Protein AF-A0A4P0XP65-F1 (afdb_monomer_lite)

pLDDT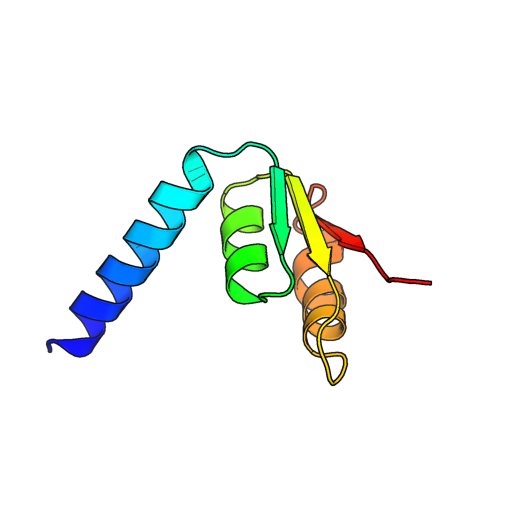: mean 89.58, std 8.99, range [50.38, 97.0]

Foldseek 3Di:
DPVVVVVVVVVVVLLVVLLVDQEEEDQDQVNLVSNLVVLHQYEYEHDPPCPNVVCCVPPPVPPRVSHDYDYDD

Organism: Klebsiella pneumoniae (NCBI:txid573)

Radius of gyration: 13.12 Å; chains: 1; bounding box: 46×26×25 Å

Structure (mmCIF, N/CA/C/O backbone):
data_AF-A0A4P0XP65-F1
#
_entry.id   AF-A0A4P0XP65-F1
#
loop_
_atom_site.group_PDB
_atom_site.id
_atom_site.type_symbol
_atom_site.label_atom_id
_atom_site.label_alt_id
_atom_site.label_comp_id
_atom_site.label_asym_id
_atom_site.label_entity_id
_atom_site.label_seq_id
_atom_site.pdbx_PDB_ins_code
_atom_site.Cartn_x
_atom_site.Cartn_y
_atom_site.Cartn_z
_atom_site.occupancy
_atom_site.B_iso_or_equiv
_atom_site.auth_seq_id
_atom_site.auth_comp_id
_atom_site.auth_asym_id
_atom_site.auth_atom_id
_atom_site.pdbx_PDB_model_num
ATOM 1 N N . MET A 1 1 ? 29.339 -0.784 -4.841 1.00 56.09 1 MET A N 1
ATOM 2 C CA . MET A 1 1 ? 29.013 -0.362 -3.462 1.00 56.09 1 MET A CA 1
ATOM 3 C C . MET A 1 1 ? 27.948 0.743 -3.447 1.00 56.09 1 MET A C 1
ATOM 5 O O . MET A 1 1 ? 27.188 0.810 -2.494 1.00 56.09 1 MET A O 1
ATOM 9 N N . ASP A 1 2 ? 27.803 1.529 -4.52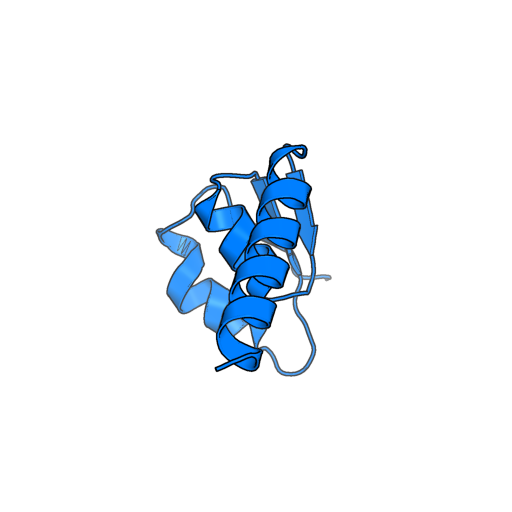4 1.00 70.19 2 ASP A N 1
ATOM 10 C CA . ASP A 1 2 ? 26.895 2.693 -4.557 1.00 70.19 2 ASP A CA 1
ATOM 11 C C . ASP A 1 2 ? 25.399 2.367 -4.737 1.00 70.19 2 ASP A C 1
ATOM 13 O O . ASP A 1 2 ? 24.546 3.035 -4.152 1.00 70.19 2 ASP A O 1
ATOM 17 N N . ASN A 1 3 ? 25.052 1.311 -5.486 1.00 78.56 3 ASN A N 1
ATOM 18 C CA . ASN A 1 3 ? 23.644 0.981 -5.768 1.00 78.56 3 ASN A CA 1
ATOM 19 C C . ASN A 1 3 ? 22.844 0.578 -4.523 1.00 78.56 3 ASN A C 1
ATOM 21 O O . ASN A 1 3 ? 21.665 0.905 -4.419 1.00 78.56 3 ASN A O 1
ATOM 25 N N . GLU A 1 4 ? 23.469 -0.120 -3.575 1.00 87.75 4 GLU A N 1
ATOM 26 C CA . GLU A 1 4 ? 22.796 -0.557 -2.348 1.00 87.75 4 GLU A CA 1
ATOM 27 C C . 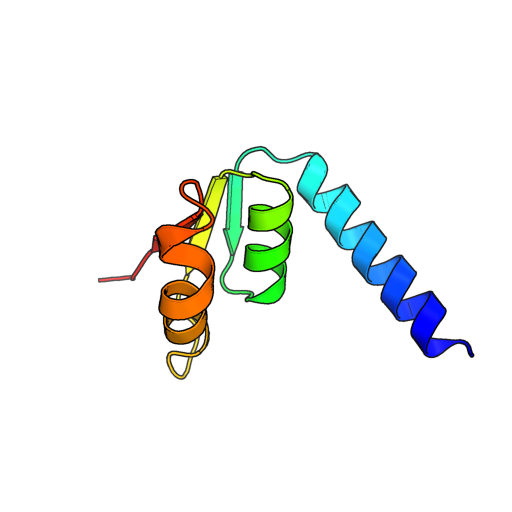GLU A 1 4 ? 22.473 0.635 -1.441 1.00 87.75 4 GLU A C 1
ATOM 29 O O . GLU A 1 4 ? 21.365 0.748 -0.916 1.00 87.75 4 GLU A O 1
ATOM 34 N N . PHE A 1 5 ? 23.414 1.574 -1.316 1.00 88.12 5 PHE A N 1
ATOM 35 C CA . PHE A 1 5 ? 23.218 2.794 -0.540 1.00 88.12 5 PHE A CA 1
ATOM 36 C C . PHE A 1 5 ? 22.113 3.672 -1.138 1.00 88.12 5 PHE A C 1
ATOM 38 O O . PHE A 1 5 ? 21.245 4.157 -0.407 1.00 88.12 5 PHE A O 1
ATOM 45 N N . LEU A 1 6 ? 22.099 3.818 -2.467 1.00 88.31 6 LEU A N 1
ATOM 46 C CA . LEU A 1 6 ? 21.039 4.525 -3.184 1.00 88.31 6 LEU A CA 1
ATOM 47 C C . LEU A 1 6 ? 19.677 3.862 -2.955 1.00 88.31 6 LEU A C 1
ATOM 49 O O . LEU A 1 6 ? 18.747 4.537 -2.521 1.00 88.31 6 LEU A O 1
ATOM 53 N N . ALA A 1 7 ? 19.568 2.544 -3.145 1.00 88.44 7 ALA A N 1
ATOM 54 C CA . ALA A 1 7 ? 18.320 1.812 -2.933 1.00 88.44 7 ALA A CA 1
ATOM 55 C C . ALA A 1 7 ? 17.802 1.943 -1.489 1.00 88.44 7 ALA A C 1
ATOM 57 O O . ALA A 1 7 ? 16.602 2.154 -1.265 1.00 88.44 7 ALA A O 1
ATOM 58 N N . ARG A 1 8 ? 18.704 1.881 -0.501 1.00 89.81 8 ARG A N 1
ATOM 59 C CA . ARG A 1 8 ? 18.360 2.055 0.915 1.00 89.81 8 ARG A CA 1
ATOM 60 C C . ARG A 1 8 ? 17.827 3.456 1.199 1.00 89.81 8 ARG A C 1
ATOM 62 O O . ARG A 1 8 ? 16.801 3.595 1.865 1.00 89.81 8 ARG A O 1
ATOM 69 N N . ASN A 1 9 ? 18.492 4.487 0.682 1.00 92.44 9 ASN A N 1
ATOM 70 C CA . ASN A 1 9 ? 18.062 5.869 0.878 1.00 92.44 9 ASN A CA 1
ATOM 71 C C . ASN A 1 9 ? 16.743 6.161 0.159 1.00 92.44 9 ASN A C 1
ATOM 73 O O . ASN A 1 9 ? 15.857 6.755 0.765 1.00 92.44 9 ASN A O 1
ATOM 77 N N . SER A 1 10 ? 16.561 5.674 -1.072 1.00 91.75 10 SER A N 1
ATOM 78 C CA . SER A 1 10 ? 15.296 5.809 -1.802 1.00 91.75 10 SER A CA 1
ATOM 79 C C . SER A 1 10 ? 14.132 5.159 -1.054 1.00 91.75 10 SER A C 1
ATOM 81 O O . SER A 1 10 ? 13.073 5.769 -0.913 1.00 91.75 10 SER A O 1
ATOM 83 N N . THR A 1 11 ? 14.334 3.957 -0.506 1.00 91.69 11 THR A N 1
ATOM 84 C CA . THR A 1 11 ? 13.305 3.270 0.292 1.00 91.69 11 THR A CA 1
ATOM 85 C C . THR A 1 11 ? 12.974 4.054 1.560 1.00 91.69 11 THR A C 1
ATOM 87 O O . THR A 1 11 ? 11.805 4.213 1.901 1.00 91.69 11 THR A O 1
ATOM 90 N N . ARG A 1 12 ? 13.989 4.609 2.234 1.00 92.75 12 ARG A N 1
ATOM 91 C CA . ARG A 1 12 ? 13.796 5.429 3.435 1.00 92.75 12 ARG A CA 1
ATOM 92 C C . ARG A 1 12 ? 13.044 6.727 3.140 1.00 92.75 12 ARG A C 1
ATOM 94 O O . ARG A 1 12 ? 12.159 7.085 3.904 1.00 92.75 12 ARG A O 1
ATOM 101 N N . CYS A 1 13 ? 13.330 7.392 2.021 1.00 93.31 13 CYS A N 1
ATOM 102 C CA . CYS A 1 13 ? 12.554 8.552 1.581 1.00 93.31 13 CYS A CA 1
ATOM 103 C C . CYS A 1 13 ? 11.081 8.192 1.349 1.00 93.31 13 CYS A C 1
ATOM 105 O O . CYS A 1 13 ? 10.202 8.939 1.766 1.00 93.31 13 CYS A O 1
ATOM 107 N N . MET A 1 14 ? 10.808 7.036 0.735 1.00 93.75 14 MET A N 1
ATOM 108 C CA . MET A 1 14 ? 9.436 6.574 0.512 1.00 93.75 14 MET A CA 1
ATOM 109 C C . MET A 1 14 ? 8.710 6.267 1.827 1.00 93.75 14 MET A C 1
ATOM 111 O O . MET A 1 14 ? 7.548 6.630 1.972 1.00 93.75 14 MET A O 1
ATOM 115 N N . ILE A 1 15 ? 9.391 5.655 2.800 1.00 94.00 15 ILE A N 1
ATOM 116 C CA . ILE A 1 15 ? 8.834 5.417 4.140 1.00 94.00 15 ILE A CA 1
ATOM 117 C C . ILE A 1 15 ? 8.500 6.741 4.828 1.00 94.00 15 ILE A C 1
ATOM 119 O O . ILE A 1 15 ? 7.358 6.924 5.236 1.00 94.00 15 ILE A O 1
ATOM 123 N N . ASN A 1 16 ? 9.456 7.674 4.887 1.00 94.81 16 ASN A N 1
ATOM 124 C CA . ASN A 1 16 ? 9.253 8.977 5.522 1.00 94.81 16 ASN A CA 1
ATOM 125 C C . ASN A 1 16 ? 8.060 9.723 4.906 1.00 94.81 16 ASN A C 1
ATOM 127 O O . ASN A 1 16 ? 7.255 10.303 5.623 1.00 94.81 16 ASN A O 1
ATOM 131 N N . PHE A 1 17 ? 7.918 9.665 3.579 1.00 95.31 17 PHE A N 1
ATOM 132 C CA . PHE A 1 17 ? 6.774 10.256 2.892 1.00 95.31 17 PHE A CA 1
ATOM 133 C C . PHE A 1 17 ? 5.447 9.607 3.314 1.00 95.31 17 PHE A C 1
ATOM 135 O O . PHE A 1 17 ? 4.479 10.305 3.585 1.00 95.31 17 PHE A O 1
ATOM 142 N N . LEU A 1 18 ? 5.384 8.274 3.400 1.00 94.75 18 LEU A N 1
ATOM 143 C CA . LEU A 1 18 ? 4.163 7.550 3.776 1.00 94.75 18 LEU A CA 1
ATOM 144 C C . LEU A 1 18 ? 3.797 7.701 5.262 1.00 94.75 18 LEU A C 1
ATOM 146 O O . LEU A 1 18 ? 2.626 7.556 5.621 1.00 94.75 18 LEU A O 1
ATOM 150 N N . GLU A 1 19 ? 4.767 7.973 6.137 1.00 94.94 19 GLU A N 1
ATOM 151 C CA . GLU A 1 19 ? 4.537 8.126 7.576 1.00 94.94 19 GLU A CA 1
ATOM 152 C C . GLU A 1 19 ? 3.620 9.304 7.919 1.00 94.94 19 GLU A C 1
ATOM 154 O O . GLU A 1 19 ? 2.833 9.189 8.862 1.00 94.94 19 GLU A O 1
ATOM 159 N N . GLU A 1 20 ? 3.648 10.379 7.132 1.00 95.25 20 GLU A N 1
ATOM 160 C CA . GLU A 1 20 ? 2.845 11.587 7.361 1.00 95.25 20 GLU A CA 1
ATOM 161 C C . GLU A 1 20 ? 1.349 11.391 7.063 1.00 95.25 20 GLU A C 1
ATOM 163 O O . GLU A 1 20 ? 0.506 12.166 7.519 1.00 95.25 20 GLU A O 1
ATOM 168 N N . TYR A 1 21 ? 0.987 10.327 6.342 1.00 95.75 21 TYR A N 1
ATOM 169 C CA . TYR A 1 21 ? -0.391 10.063 5.939 1.00 95.75 21 TYR A CA 1
ATOM 170 C C . TYR A 1 21 ? -1.056 8.999 6.816 1.00 95.75 21 TYR A C 1
ATOM 172 O O . TYR A 1 21 ? -0.423 8.064 7.314 1.00 95.75 21 TYR A O 1
ATOM 180 N N . LYS A 1 22 ? -2.375 9.125 6.999 1.00 95.50 22 LYS A N 1
ATOM 181 C CA . LYS A 1 22 ? -3.206 8.111 7.672 1.00 95.50 22 LYS A CA 1
ATOM 182 C C . LYS A 1 22 ? -3.729 7.050 6.695 1.00 95.50 22 LYS A C 1
ATOM 184 O O . LYS A 1 22 ? -3.751 5.869 7.039 1.00 95.50 22 LYS A O 1
ATOM 189 N N . VAL A 1 23 ? -4.124 7.485 5.497 1.00 96.75 23 VAL A N 1
ATOM 190 C CA . VAL A 1 23 ? -4.733 6.659 4.445 1.00 96.75 23 VAL A CA 1
ATOM 191 C C . VAL A 1 23 ? -3.893 6.751 3.173 1.00 96.75 23 VAL A C 1
ATOM 193 O O . VAL A 1 23 ? -3.500 7.848 2.779 1.00 96.75 23 VAL A O 1
ATOM 196 N N . VAL A 1 24 ? -3.640 5.617 2.519 1.00 96.56 24 VAL A N 1
ATOM 197 C CA . VAL A 1 24 ? -2.847 5.509 1.287 1.00 96.56 24 VAL A CA 1
ATOM 198 C C . VAL A 1 24 ? -3.678 4.835 0.198 1.00 96.56 24 VAL A C 1
ATOM 200 O O . VAL A 1 24 ? -4.126 3.704 0.355 1.00 96.56 24 VAL A O 1
ATOM 203 N N . ASN A 1 25 ? -3.859 5.522 -0.930 1.00 96.25 25 ASN A N 1
ATOM 204 C CA . ASN A 1 25 ? -4.534 4.998 -2.119 1.00 96.25 25 ASN A CA 1
ATOM 205 C C . ASN A 1 25 ? -3.481 4.708 -3.190 1.00 96.25 25 ASN A C 1
ATOM 207 O O . ASN A 1 25 ? -2.744 5.619 -3.567 1.00 96.25 25 ASN A O 1
ATOM 211 N N . THR A 1 26 ? -3.369 3.469 -3.672 1.00 93.94 26 THR A N 1
ATOM 212 C CA . THR A 1 26 ? -2.321 3.144 -4.653 1.00 93.94 26 THR A CA 1
ATOM 213 C C . THR A 1 26 ? -2.619 1.911 -5.503 1.00 93.94 26 THR A C 1
ATOM 215 O O . THR A 1 26 ? -3.236 0.960 -5.040 1.00 93.94 26 THR A O 1
ATOM 218 N N . ASP A 1 27 ? -2.118 1.904 -6.737 1.00 92.56 27 ASP A N 1
ATOM 219 C CA . ASP A 1 27 ? -2.035 0.748 -7.640 1.00 92.56 27 ASP A CA 1
ATOM 220 C C . ASP A 1 27 ? -0.602 0.169 -7.708 1.00 92.56 27 ASP A C 1
ATOM 222 O O . ASP A 1 27 ? -0.307 -0.761 -8.468 1.00 92.56 27 ASP A O 1
ATOM 226 N N . ARG A 1 28 ? 0.333 0.717 -6.919 1.00 93.38 28 ARG A N 1
ATOM 227 C CA . ARG A 1 28 ? 1.736 0.296 -6.889 1.00 93.38 28 ARG A CA 1
ATOM 228 C C . ARG A 1 28 ? 1.959 -0.699 -5.763 1.00 93.38 28 ARG A C 1
ATOM 230 O O . ARG A 1 28 ? 1.886 -0.355 -4.587 1.00 93.38 28 ARG A O 1
ATOM 237 N N . LEU A 1 29 ? 2.332 -1.922 -6.136 1.00 92.50 29 LEU A N 1
ATOM 238 C CA . LEU A 1 29 ? 2.498 -3.034 -5.200 1.00 92.50 29 LEU A CA 1
ATOM 239 C C . LEU A 1 29 ? 3.401 -2.712 -4.000 1.00 92.50 29 LEU A C 1
ATOM 241 O O . LEU A 1 29 ? 3.010 -2.913 -2.856 1.00 92.50 29 LEU A O 1
ATOM 245 N N . HIS A 1 30 ? 4.603 -2.194 -4.248 1.00 93.06 30 HIS A N 1
ATOM 246 C CA . HIS A 1 30 ? 5.559 -1.926 -3.170 1.00 93.06 30 HIS A CA 1
ATOM 247 C C . HIS A 1 30 ? 5.126 -0.768 -2.264 1.00 93.06 30 HIS A C 1
ATOM 249 O O . HIS A 1 30 ? 5.454 -0.776 -1.082 1.00 93.06 30 HIS A O 1
ATOM 255 N N . VAL A 1 31 ? 4.356 0.193 -2.784 1.00 94.69 31 VAL A N 1
ATOM 256 C CA . VAL A 1 31 ? 3.778 1.270 -1.967 1.00 94.69 31 VAL A CA 1
ATOM 257 C C . VAL A 1 31 ? 2.732 0.691 -1.021 1.00 94.69 31 VAL A C 1
ATOM 259 O O . VAL A 1 31 ? 2.763 0.997 0.168 1.00 94.69 31 VAL A O 1
ATOM 262 N N . ALA A 1 32 ? 1.865 -0.199 -1.520 1.00 94.50 32 ALA A N 1
ATOM 263 C CA . ALA A 1 32 ? 0.882 -0.886 -0.690 1.00 94.50 32 ALA A CA 1
ATOM 264 C C . ALA A 1 32 ? 1.560 -1.712 0.410 1.00 94.50 32 ALA A C 1
ATOM 266 O O . ALA A 1 32 ? 1.234 -1.534 1.575 1.00 94.50 32 ALA A O 1
ATOM 267 N N . ILE A 1 33 ? 2.568 -2.524 0.067 1.00 94.06 33 ILE A N 1
ATOM 268 C CA . ILE A 1 33 ? 3.314 -3.334 1.044 1.00 94.06 33 ILE A CA 1
ATOM 269 C C . ILE A 1 33 ? 3.956 -2.456 2.126 1.00 94.06 33 ILE A C 1
ATOM 271 O O . ILE A 1 33 ? 3.811 -2.750 3.311 1.00 94.06 33 ILE A O 1
ATOM 275 N N . LEU A 1 34 ? 4.651 -1.378 1.749 1.00 95.19 34 LEU A N 1
ATOM 276 C CA . LEU A 1 34 ? 5.281 -0.480 2.721 1.00 95.19 34 LEU A CA 1
ATOM 277 C C . LEU A 1 34 ? 4.249 0.204 3.620 1.00 95.19 34 LEU A C 1
ATOM 279 O O . LEU A 1 34 ? 4.431 0.244 4.833 1.00 95.19 34 LEU A O 1
ATOM 283 N N . ALA A 1 35 ? 3.146 0.695 3.058 1.00 95.75 35 ALA A N 1
ATOM 284 C CA . ALA A 1 35 ? 2.084 1.317 3.840 1.00 95.75 35 ALA A CA 1
ATOM 285 C C . ALA A 1 35 ? 1.395 0.313 4.790 1.00 95.75 35 ALA A C 1
ATOM 287 O O . A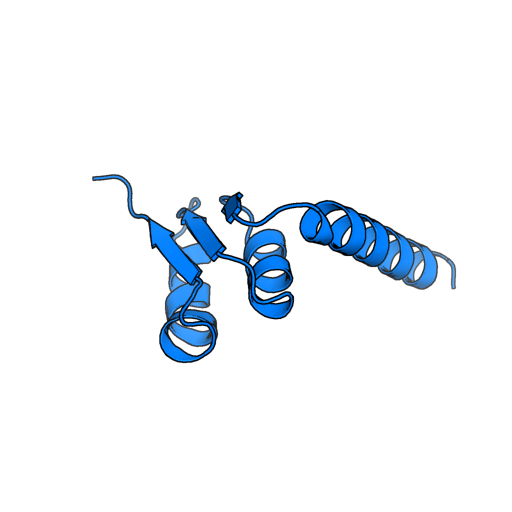LA A 1 35 ? 1.105 0.657 5.938 1.00 95.75 35 ALA A O 1
ATOM 288 N N . SER A 1 36 ? 1.212 -0.942 4.362 1.00 95.00 36 SER A N 1
ATOM 289 C CA . SER A 1 36 ? 0.721 -2.036 5.209 1.00 95.00 36 SER A CA 1
ATOM 290 C C . SER A 1 36 ? 1.687 -2.344 6.357 1.00 95.00 36 SER A C 1
ATOM 292 O O . SER A 1 36 ? 1.249 -2.492 7.497 1.00 95.00 36 SER A O 1
ATOM 294 N N . LEU A 1 37 ? 3.000 -2.380 6.090 1.00 94.69 37 LEU A N 1
ATOM 295 C CA . LEU A 1 37 ? 4.039 -2.562 7.115 1.00 94.69 37 LEU A CA 1
ATOM 296 C C . LEU A 1 37 ? 4.052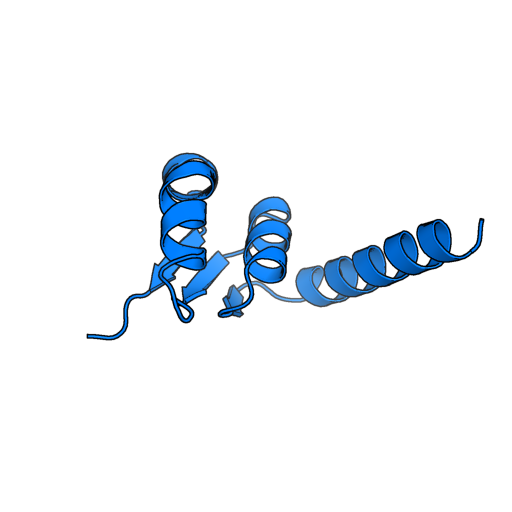 -1.424 8.141 1.00 94.69 37 LEU A C 1
ATOM 298 O O . LEU A 1 37 ? 4.240 -1.675 9.328 1.00 94.69 37 LEU A O 1
ATOM 302 N N . LEU A 1 38 ? 3.793 -0.192 7.699 1.00 94.88 38 LEU A N 1
ATOM 303 C CA . LEU A 1 38 ? 3.641 0.982 8.563 1.00 94.88 38 LEU A CA 1
ATOM 304 C C . LEU A 1 38 ? 2.285 1.026 9.298 1.00 94.88 38 LEU A C 1
ATOM 306 O O . LEU A 1 38 ? 2.011 1.975 10.032 1.00 94.88 38 LEU A O 1
ATOM 310 N N . GLY A 1 39 ? 1.414 0.028 9.106 1.00 95.00 39 GLY A N 1
ATOM 311 C CA . GLY A 1 39 ? 0.120 -0.076 9.783 1.00 95.00 39 GLY A CA 1
ATO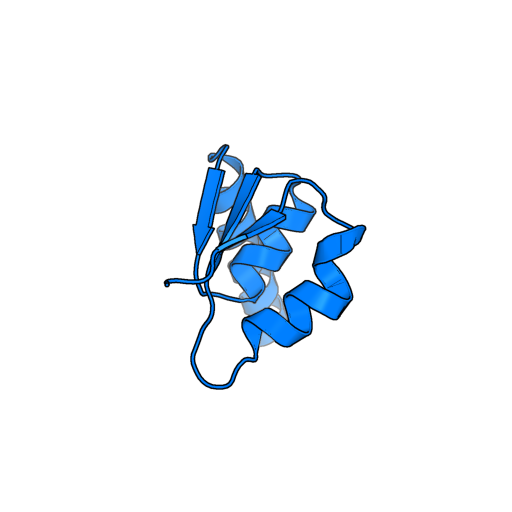M 312 C C . GLY A 1 39 ? -0.905 0.980 9.358 1.00 95.00 39 GLY A C 1
ATOM 313 O O . GLY A 1 39 ? -1.834 1.269 10.127 1.00 95.00 39 GLY A O 1
ATOM 314 N N . LYS A 1 40 ? -0.728 1.564 8.166 1.00 96.19 40 LYS A N 1
ATOM 315 C CA . LYS A 1 40 ? -1.626 2.565 7.577 1.00 96.19 40 LYS A CA 1
ATOM 316 C C . LYS A 1 40 ? -2.907 1.918 7.047 1.00 96.19 40 LYS A C 1
ATOM 318 O O . LYS A 1 40 ? -2.971 0.706 6.841 1.00 96.19 40 LYS A O 1
ATOM 323 N N . GLU A 1 41 ? -3.930 2.738 6.830 1.00 96.94 41 GLU A N 1
ATOM 324 C CA . GLU A 1 41 ? -5.121 2.328 6.082 1.00 96.94 41 GLU A CA 1
ATOM 325 C C . GLU A 1 41 ? -4.784 2.369 4.589 1.00 96.94 41 GLU A C 1
ATOM 327 O O . GLU A 1 41 ? -4.374 3.410 4.078 1.00 96.94 41 GLU A O 1
ATOM 332 N N . VAL A 1 42 ? -4.889 1.237 3.894 1.00 97.00 42 VAL A N 1
ATOM 333 C CA . VAL A 1 42 ? -4.425 1.115 2.505 1.00 97.00 42 VAL A CA 1
ATOM 334 C C . VAL A 1 42 ? -5.568 0.662 1.612 1.00 97.00 42 VAL A C 1
ATOM 336 O O . VAL A 1 42 ? -6.095 -0.433 1.784 1.00 97.00 42 VAL A O 1
ATOM 339 N N . ASN A 1 43 ? -5.895 1.483 0.619 1.00 95.62 43 ASN A N 1
ATOM 340 C CA . ASN A 1 43 ? -6.805 1.141 -0.466 1.00 95.62 43 ASN A CA 1
ATOM 341 C C . ASN A 1 43 ? -5.962 0.736 -1.672 1.00 95.62 43 ASN A C 1
ATOM 343 O O . ASN A 1 43 ? -5.350 1.582 -2.338 1.00 95.62 43 ASN A O 1
ATOM 347 N N . PHE A 1 44 ? -5.882 -0.568 -1.903 1.00 94.25 44 PHE A N 1
ATOM 348 C CA . PHE A 1 44 ? -5.026 -1.152 -2.918 1.00 94.25 44 PHE A CA 1
ATOM 349 C C . PHE A 1 44 ? -5.829 -1.489 -4.172 1.00 94.25 44 PHE A C 1
ATOM 351 O O . PHE A 1 44 ? -6.816 -2.215 -4.103 1.00 94.25 44 PHE A O 1
ATOM 358 N N . TYR A 1 45 ? -5.403 -0.960 -5.316 1.00 92.56 45 TYR A N 1
ATOM 359 C CA . TYR A 1 45 ? -6.116 -1.098 -6.583 1.00 92.56 45 TYR A CA 1
ATOM 360 C C . TYR A 1 45 ? -5.454 -2.147 -7.492 1.00 92.56 45 TYR A C 1
ATOM 362 O O . TYR A 1 45 ? -4.225 -2.327 -7.456 1.00 92.56 45 TYR A O 1
ATOM 370 N N . PRO A 1 46 ? -6.239 -2.847 -8.332 1.00 90.12 46 PRO A N 1
ATOM 371 C CA . PRO A 1 46 ? -5.701 -3.759 -9.326 1.00 90.12 46 PRO A CA 1
ATOM 372 C C . PRO A 1 46 ? -4.846 -3.007 -10.346 1.00 90.12 46 PRO A C 1
ATOM 374 O O . PRO A 1 46 ? -5.108 -1.858 -10.694 1.00 90.12 46 PRO A O 1
ATOM 377 N N . ASN A 1 47 ? -3.834 -3.695 -10.863 1.00 82.06 47 ASN A N 1
ATOM 378 C CA . ASN A 1 47 ? -3.113 -3.288 -12.060 1.00 82.06 47 ASN A CA 1
ATOM 379 C C . ASN A 1 47 ? -3.281 -4.346 -13.153 1.00 82.06 47 ASN A C 1
ATOM 381 O O . ASN A 1 47 ? -3.845 -5.422 -12.932 1.00 82.06 47 ASN A O 1
ATOM 385 N N . SER A 1 48 ? -2.767 -4.045 -14.344 1.00 75.94 48 SER A N 1
ATOM 386 C CA . SER A 1 48 ? -2.767 -4.981 -15.464 1.00 75.94 48 SER A CA 1
ATOM 387 C C . SER A 1 48 ? -2.149 -6.331 -15.068 1.00 75.94 48 SER A C 1
ATOM 389 O O . SER A 1 48 ? -1.131 -6.383 -14.374 1.00 75.94 48 SER A O 1
ATOM 391 N N . TYR A 1 49 ? -2.722 -7.419 -15.592 1.00 71.75 49 TYR A N 1
ATOM 392 C CA . TYR A 1 49 ? -2.267 -8.805 -15.398 1.00 71.75 49 TYR A CA 1
ATOM 393 C C . TYR A 1 49 ? -2.468 -9.398 -13.993 1.00 71.75 49 TYR A C 1
ATOM 395 O O . TYR A 1 49 ? -1.727 -10.307 -13.626 1.00 71.75 49 TYR A O 1
ATOM 403 N N . TYR A 1 50 ? -3.442 -8.923 -13.206 1.00 77.62 50 TYR A N 1
ATOM 404 C CA . TYR A 1 50 ? -3.820 -9.539 -11.916 1.00 77.62 50 TYR A CA 1
ATOM 405 C C . TYR A 1 50 ? -2.675 -9.641 -10.886 1.00 77.62 50 TYR A C 1
ATOM 407 O O . TYR A 1 50 ? -2.776 -10.355 -9.888 1.00 77.62 50 TYR A O 1
ATOM 415 N N . LYS A 1 51 ? -1.566 -8.918 -11.096 1.00 78.06 51 LYS A N 1
ATOM 416 C CA . LYS A 1 51 ? -0.353 -9.056 -10.276 1.00 78.06 51 LYS A CA 1
ATOM 417 C C . LYS A 1 51 ? -0.596 -8.564 -8.857 1.00 78.06 51 LYS A C 1
ATOM 419 O O . LYS A 1 51 ? -0.222 -9.233 -7.899 1.00 78.06 51 LYS A O 1
ATOM 424 N N . ASN A 1 52 ? -1.240 -7.408 -8.729 1.00 83.31 52 ASN A N 1
ATOM 425 C CA . ASN A 1 52 ? -1.565 -6.841 -7.424 1.00 83.31 52 ASN A CA 1
ATOM 426 C C . ASN A 1 52 ? -2.548 -7.716 -6.646 1.00 83.31 52 ASN A C 1
ATOM 428 O O . ASN A 1 52 ? -2.367 -7.909 -5.448 1.00 83.31 52 ASN A O 1
ATOM 432 N N . GLU A 1 53 ? -3.542 -8.277 -7.332 1.00 87.25 53 GLU A N 1
ATOM 433 C CA . GLU A 1 53 ? -4.562 -9.123 -6.716 1.00 87.25 53 GLU A CA 1
ATOM 434 C C . GLU A 1 53 ? -3.962 -10.422 -6.169 1.00 87.25 53 GLU A C 1
ATOM 436 O O . GLU A 1 53 ? -4.166 -10.758 -5.004 1.00 87.25 53 GLU A O 1
ATOM 441 N N . ALA A 1 54 ? -3.143 -11.114 -6.969 1.00 88.62 54 ALA A N 1
ATOM 442 C CA . ALA A 1 54 ? -2.488 -12.347 -6.541 1.00 88.62 54 ALA A CA 1
ATOM 443 C C . ALA A 1 54 ? -1.620 -12.133 -5.288 1.00 88.62 54 ALA A C 1
ATOM 445 O O . ALA A 1 54 ? -1.665 -12.929 -4.347 1.00 88.62 54 ALA A O 1
ATOM 446 N N . VAL A 1 55 ? -0.859 -11.032 -5.245 1.00 89.25 55 VAL A N 1
ATOM 447 C CA . VAL A 1 55 ? -0.011 -10.710 -4.089 1.00 89.25 55 VAL A CA 1
ATOM 448 C C . VAL A 1 55 ? -0.841 -10.270 -2.886 1.00 89.25 55 VAL A C 1
ATOM 450 O O . VAL A 1 55 ? -0.527 -10.661 -1.762 1.00 89.25 55 VAL A O 1
ATOM 453 N N . TYR A 1 56 ? -1.909 -9.499 -3.097 1.00 90.00 56 TYR A N 1
ATOM 454 C CA . TYR A 1 56 ? -2.819 -9.113 -2.024 1.00 90.00 56 TYR A CA 1
ATOM 455 C C . TYR A 1 56 ? -3.436 -10.345 -1.356 1.00 90.00 56 TYR A C 1
ATOM 457 O O . TYR A 1 56 ? -3.336 -10.494 -0.137 1.00 90.00 56 TYR A O 1
ATOM 465 N N . ASN A 1 57 ? -3.978 -11.265 -2.154 1.00 88.88 57 ASN A N 1
ATOM 466 C CA . ASN A 1 57 ? -4.635 -12.474 -1.665 1.00 88.88 57 ASN A CA 1
ATOM 467 C C . ASN A 1 57 ? -3.679 -13.377 -0.875 1.00 88.88 57 ASN A C 1
ATOM 469 O O . ASN A 1 57 ? -4.050 -13.903 0.173 1.00 88.88 57 ASN A O 1
ATOM 473 N N . TYR A 1 58 ? -2.436 -13.533 -1.338 1.00 91.44 58 TYR A N 1
ATOM 474 C CA . TYR A 1 58 ? -1.468 -14.419 -0.686 1.00 91.44 58 TYR A CA 1
ATOM 475 C C . TYR A 1 58 ? -0.785 -13.793 0.543 1.00 91.44 58 TYR A C 1
ATOM 477 O O . TYR A 1 58 ? -0.535 -14.472 1.544 1.00 91.44 58 TYR A O 1
ATOM 485 N N . SER A 1 59 ? -0.466 -12.497 0.479 1.00 90.94 59 SER A N 1
ATOM 486 C CA . SER A 1 59 ? 0.430 -11.850 1.447 1.00 90.94 59 SER A CA 1
ATOM 487 C C . SER A 1 59 ? -0.252 -10.823 2.345 1.00 90.94 59 SER A C 1
ATOM 489 O O . SER A 1 59 ? 0.220 -10.617 3.463 1.00 90.94 59 SER A O 1
ATOM 491 N N . LEU A 1 60 ? -1.328 -10.170 1.891 1.00 88.94 60 LEU A N 1
ATOM 492 C CA . LEU A 1 60 ? -1.907 -9.012 2.582 1.00 88.94 60 LEU A CA 1
ATOM 493 C C . LEU A 1 60 ? -3.252 -9.307 3.254 1.00 88.94 60 LEU A C 1
ATOM 495 O O . LEU A 1 60 ? -3.424 -8.923 4.409 1.00 88.94 60 LEU A O 1
ATOM 499 N N . PHE A 1 61 ? -4.146 -10.041 2.587 1.00 88.50 61 PHE A N 1
ATOM 500 C CA . PHE A 1 61 ? -5.554 -10.220 2.969 1.00 88.50 61 PHE A CA 1
ATOM 501 C C . PHE A 1 61 ? -5.781 -10.589 4.446 1.00 88.50 61 PHE A C 1
ATOM 503 O O . PHE A 1 61 ? -6.609 -9.976 5.108 1.00 88.50 61 PHE A O 1
ATOM 510 N N . ASN A 1 62 ? -5.013 -11.538 4.995 1.00 89.00 62 ASN A N 1
ATOM 511 C CA . ASN A 1 62 ? -5.175 -11.972 6.391 1.00 89.00 62 ASN A CA 1
ATOM 512 C C . ASN A 1 62 ? -4.098 -11.429 7.349 1.00 89.00 62 ASN A C 1
ATOM 514 O O . ASN A 1 62 ? -4.197 -11.597 8.560 1.00 89.00 62 ASN A O 1
ATOM 518 N N . ARG A 1 63 ? -3.032 -10.815 6.820 1.00 92.44 63 ARG A N 1
ATOM 519 C CA . ARG A 1 63 ? -1.894 -10.347 7.636 1.00 92.44 63 ARG A CA 1
ATOM 520 C C . ARG A 1 63 ? -2.001 -8.871 7.995 1.00 92.44 63 ARG A C 1
ATOM 522 O O . ARG A 1 63 ? -1.534 -8.472 9.057 1.00 92.44 63 ARG A O 1
ATOM 529 N N . TYR A 1 64 ? -2.621 -8.072 7.128 1.00 94.38 64 TYR A N 1
ATOM 530 C CA . TYR A 1 64 ? -2.734 -6.626 7.286 1.00 94.38 64 TYR A CA 1
ATOM 531 C C . TYR A 1 64 ? -4.206 -6.211 7.181 1.00 94.38 64 TYR A C 1
ATOM 533 O O . TYR A 1 64 ? -4.654 -5.797 6.114 1.00 94.38 64 TYR A O 1
ATOM 541 N N . PRO A 1 65 ? -4.973 -6.278 8.288 1.00 92.88 65 PRO A N 1
ATOM 542 C CA . PRO A 1 65 ? -6.431 -6.098 8.266 1.00 92.88 65 PRO A CA 1
ATOM 543 C C . PRO A 1 65 ? -6.879 -4.684 7.869 1.00 92.88 65 PRO A C 1
ATOM 545 O O . PRO A 1 65 ? -8.037 -4.472 7.536 1.00 92.88 65 PRO A O 1
ATOM 548 N N . LYS A 1 66 ? -5.968 -3.704 7.902 1.00 94.75 66 LYS A N 1
ATOM 549 C CA . LYS A 1 66 ? -6.217 -2.320 7.465 1.00 94.75 66 LYS A CA 1
ATOM 550 C C . LYS A 1 66 ? -5.982 -2.103 5.965 1.00 94.75 66 LYS A C 1
ATOM 552 O O . LYS A 1 66 ? -6.071 -0.973 5.493 1.00 94.75 66 LYS A O 1
ATOM 557 N N . THR A 1 67 ? -5.599 -3.147 5.229 1.00 95.38 67 THR A N 1
ATOM 558 C CA . THR A 1 67 ? -5.349 -3.088 3.785 1.00 95.38 67 THR A CA 1
ATOM 559 C C . THR A 1 67 ? -6.489 -3.768 3.038 1.00 95.38 67 THR A C 1
ATOM 561 O O . THR A 1 67 ? -6.692 -4.976 3.154 1.00 95.38 67 THR A O 1
ATOM 564 N N . CYS A 1 68 ? -7.216 -2.990 2.248 1.00 93.38 68 CYS A N 1
ATOM 565 C CA . CYS A 1 68 ? -8.369 -3.429 1.474 1.00 93.38 68 CYS A CA 1
ATOM 566 C C . CYS A 1 68 ? -8.027 -3.420 -0.014 1.00 93.38 68 CYS A C 1
ATOM 568 O O . CYS A 1 68 ? -7.372 -2.494 -0.494 1.00 93.38 68 CYS A O 1
ATOM 570 N N . PHE A 1 69 ? -8.490 -4.427 -0.752 1.00 92.12 69 PHE A N 1
ATOM 571 C CA . PHE A 1 69 ? -8.381 -4.447 -2.207 1.00 92.12 69 PHE A CA 1
ATOM 572 C C . PHE A 1 69 ? -9.662 -3.896 -2.831 1.00 92.12 69 PHE A C 1
ATOM 574 O O . PHE A 1 69 ? -10.745 -4.427 -2.593 1.00 92.12 69 PHE A O 1
ATOM 581 N N . ILE A 1 70 ? -9.543 -2.809 -3.591 1.00 90.75 70 ILE A N 1
ATOM 582 C CA . ILE A 1 70 ? -10.665 -2.124 -4.233 1.00 90.75 70 ILE A CA 1
ATOM 583 C C . ILE A 1 70 ? -10.698 -2.547 -5.701 1.00 90.75 70 ILE A C 1
ATOM 585 O O . ILE A 1 70 ? -9.888 -2.081 -6.503 1.00 90.75 70 ILE A O 1
ATOM 589 N N . THR A 1 71 ? -11.629 -3.422 -6.071 1.00 83.56 71 THR A N 1
ATOM 590 C CA . THR A 1 71 ? -11.905 -3.730 -7.477 1.00 83.56 71 THR A CA 1
ATOM 591 C C . THR A 1 71 ? -12.835 -2.669 -8.062 1.00 83.56 71 THR A C 1
ATOM 593 O O . THR A 1 71 ? -13.829 -2.291 -7.445 1.00 83.56 71 THR A O 1
ATOM 596 N N . ALA A 1 72 ? -12.495 -2.147 -9.241 1.00 63.12 72 ALA A N 1
ATOM 597 C CA . ALA A 1 72 ? -13.423 -1.323 -10.007 1.00 63.12 72 ALA A CA 1
ATOM 598 C C . ALA A 1 72 ? -14.435 -2.251 -10.692 1.00 63.12 72 ALA A C 1
ATOM 600 O O . ALA A 1 72 ? -14.024 -3.174 -11.400 1.00 63.12 72 ALA A O 1
ATOM 601 N N . SER A 1 73 ? -15.720 -2.029 -10.408 1.00 50.38 73 SER A N 1
ATOM 602 C CA . SER A 1 73 ? -16.864 -2.690 -11.049 1.00 50.38 73 SER A CA 1
ATOM 603 C C . SER A 1 73 ? -16.987 -2.346 -12.529 1.00 50.38 73 SER A C 1
ATOM 605 O O . SER A 1 73 ? -16.655 -1.193 -12.890 1.00 50.38 73 SER A O 1
#

Secondary structure (DSSP, 8-state):
-HHHHHHHHHHHHHHHHHHT-SEEEES-HHHHHHHHHTT-EEEEPP-GGGHHHHHIIIIITTT-TTEEE----

Sequence (73 aa):
MDNEFLARNSTRCMINFLEEYKVVNTDRLHVAILASLLGKEVNFYPNSYYKNEAVYNYSLFNRYPKTCFITAS